Protein AF-A0A2V6NWC5-F1 (afdb_monomer_lite)

Secondary structure (DSSP, 8-state):
---TTSTTTTHHHHGGGS-BHHHHHHHHHHHHSSTT-TTS-HHHHHHHHHHIIIIIHHHHTTSBGGG--HHHHHHHHHHS-S-HHHHHHHHHHHHHHHHHHHTTSS---

Sequence (109 aa):
MVSARQMTAGLVQETGKFMTLAQLADHLHQRELGRSNARLSHSTKRAYQSYLGKWIVPRWGDYLLPNIKAVEVELWLKHLERAASTRCKIRNVMSVLFNRRCRNAEGHD

Radius of gyration: 15.45 Å; chains: 1; bounding box: 29×55×30 Å

Foldseek 3Di:
DDDPPPPPPVVVQPPLQFAFPLVLLVVCCCVCVPPPNPVDDPVRSVVLVCLCVPPPCVVGRPPRPVRDDPVVLVVVLVPPPDDPVSSVVSSVSVCVSNVVNVVVVPDDD

pLDDT: mean 71.95, std 17.77, range [32.69, 91.19]

Structure (mmCIF, N/CA/C/O backbone):
data_AF-A0A2V6NWC5-F1
#
_entry.id   AF-A0A2V6NWC5-F1
#
loop_
_atom_site.group_PDB
_atom_site.id
_atom_site.type_symbol
_atom_site.label_atom_id
_atom_site.label_alt_id
_atom_site.label_comp_id
_atom_site.label_asym_id
_atom_site.label_entity_id
_atom_site.label_seq_id
_atom_site.pdbx_PDB_ins_code
_atom_site.Cartn_x
_atom_site.Cartn_y
_atom_site.Cartn_z
_atom_site.occupancy
_atom_site.B_iso_or_equiv
_atom_site.auth_seq_id
_atom_site.auth_comp_id
_atom_site.auth_asym_id
_atom_site.auth_atom_id
_atom_site.pdbx_PDB_model_num
ATOM 1 N N . MET A 1 1 ? -0.534 39.093 -13.756 1.00 36.88 1 MET A N 1
ATOM 2 C CA . MET A 1 1 ? -0.602 37.719 -14.302 1.00 36.88 1 MET A CA 1
ATOM 3 C C . MET A 1 1 ? -0.356 36.747 -13.158 1.00 36.88 1 MET A C 1
ATOM 5 O O . MET A 1 1 ? 0.789 36.502 -12.804 1.00 36.88 1 MET A O 1
ATOM 9 N N . VAL A 1 2 ? -1.421 36.312 -12.481 1.00 32.69 2 VAL A N 1
ATOM 10 C CA . VAL A 1 2 ? -1.298 35.454 -11.295 1.00 32.69 2 VAL A CA 1
ATOM 11 C C . VAL A 1 2 ? -1.054 34.005 -11.711 1.00 32.69 2 VAL A C 1
ATOM 13 O O . VAL A 1 2 ? -1.699 33.463 -12.602 1.00 32.69 2 VAL A O 1
ATOM 16 N N . SER A 1 3 ? -0.034 33.436 -11.084 1.00 42.03 3 SER A N 1
ATOM 17 C CA . SER A 1 3 ? 0.597 32.157 -11.370 1.00 42.03 3 SER A CA 1
ATOM 18 C C . SER A 1 3 ? -0.394 30.987 -11.345 1.00 42.03 3 SER A C 1
ATOM 20 O O . SER A 1 3 ? -0.961 30.661 -10.303 1.00 42.03 3 SER A O 1
ATOM 22 N N . ALA A 1 4 ? -0.521 30.283 -12.473 1.00 42.19 4 ALA A N 1
ATOM 23 C CA . ALA A 1 4 ? -1.308 29.055 -12.645 1.00 42.19 4 ALA A CA 1
ATOM 24 C C . ALA A 1 4 ? -0.753 27.831 -11.870 1.00 42.19 4 ALA A C 1
ATOM 26 O O . ALA A 1 4 ? -1.011 26.684 -12.224 1.00 42.19 4 ALA A O 1
ATOM 27 N N . ARG A 1 5 ? 0.046 28.052 -10.818 1.00 41.91 5 ARG A N 1
ATOM 28 C CA . ARG A 1 5 ? 0.728 27.005 -10.040 1.00 41.91 5 ARG A CA 1
ATOM 29 C C . ARG A 1 5 ? 0.100 26.703 -8.678 1.00 41.91 5 ARG A C 1
ATOM 31 O O . ARG A 1 5 ? 0.568 25.782 -8.021 1.00 41.91 5 ARG A O 1
ATOM 38 N N . GLN A 1 6 ? -0.926 27.438 -8.240 1.00 35.12 6 GLN A N 1
ATOM 39 C CA . GLN A 1 6 ? -1.435 27.334 -6.859 1.00 35.12 6 GLN A CA 1
ATOM 40 C C . GLN A 1 6 ? -2.819 26.684 -6.700 1.00 35.12 6 GLN A C 1
ATOM 42 O O . GLN A 1 6 ? -3.230 26.417 -5.577 1.00 35.12 6 GLN A O 1
ATOM 47 N N . MET A 1 7 ? -3.515 26.327 -7.782 1.00 34.50 7 MET A N 1
ATOM 48 C CA . MET A 1 7 ? -4.900 25.831 -7.680 1.00 34.50 7 MET A CA 1
ATOM 49 C C . MET A 1 7 ? -5.029 24.318 -7.408 1.00 34.50 7 MET A C 1
ATOM 51 O O . MET A 1 7 ? -6.100 23.852 -7.039 1.00 34.50 7 MET A O 1
ATOM 55 N N . THR A 1 8 ? -3.957 23.527 -7.529 1.00 46.66 8 THR A N 1
ATOM 56 C CA . THR A 1 8 ? -4.018 22.057 -7.363 1.00 46.66 8 THR A CA 1
ATOM 57 C C . THR A 1 8 ? -3.714 21.561 -5.948 1.00 46.66 8 THR A C 1
ATOM 59 O O . THR A 1 8 ? -3.798 20.362 -5.693 1.00 46.66 8 THR A O 1
ATOM 62 N N . ALA A 1 9 ? -3.378 22.450 -5.009 1.00 44.38 9 ALA A N 1
ATOM 63 C CA . ALA A 1 9 ? -3.114 22.067 -3.620 1.00 44.38 9 ALA A CA 1
ATOM 64 C C . ALA A 1 9 ? -4.396 21.976 -2.767 1.00 44.38 9 ALA A C 1
ATOM 66 O O . ALA A 1 9 ? -4.455 21.142 -1.865 1.00 44.38 9 ALA A O 1
ATOM 67 N N . GLY A 1 10 ? -5.427 22.775 -3.079 1.00 37.28 10 GLY A N 1
ATOM 68 C CA . GLY A 1 10 ? -6.676 22.842 -2.303 1.00 37.28 10 GLY A CA 1
ATOM 69 C C . GLY A 1 10 ? -7.610 21.639 -2.489 1.00 37.28 10 GLY A C 1
ATOM 70 O O . GLY A 1 10 ? -8.206 21.169 -1.530 1.00 37.28 10 GLY A O 1
ATOM 71 N N . LEU A 1 11 ? -7.662 21.050 -3.690 1.00 47.84 11 LEU A N 1
ATOM 72 C CA . LEU A 1 11 ? -8.497 19.868 -3.987 1.00 47.84 11 LEU A CA 1
ATOM 73 C C . LEU A 1 11 ? -7.927 18.539 -3.444 1.00 47.84 11 LEU A C 1
ATOM 75 O O . LEU A 1 11 ? -8.612 17.515 -3.423 1.00 47.84 11 LEU A O 1
ATOM 79 N N . VAL A 1 12 ? -6.672 18.539 -2.984 1.00 51.38 12 VAL A N 1
ATOM 80 C CA . VAL A 1 12 ? -5.980 17.349 -2.447 1.00 51.38 12 VAL A CA 1
ATOM 81 C C . VAL A 1 12 ? -6.332 17.085 -0.973 1.00 51.38 12 VAL A C 1
ATOM 83 O O . VAL A 1 12 ? -6.034 16.009 -0.453 1.00 51.38 12 VAL A O 1
ATOM 86 N N . GLN A 1 13 ? -6.965 18.039 -0.283 1.00 47.34 13 GLN A N 1
ATOM 87 C CA . GLN A 1 13 ? -7.167 17.967 1.169 1.00 47.34 13 GLN A CA 1
ATOM 88 C C . GLN A 1 13 ? -8.489 17.288 1.570 1.00 47.34 13 GLN A C 1
ATOM 90 O O . GLN A 1 13 ? -8.492 16.478 2.502 1.00 47.34 13 GLN A O 1
ATOM 95 N N . GLU A 1 14 ? -9.577 17.507 0.823 1.00 46.34 14 GLU A N 1
ATOM 96 C CA . GLU A 1 14 ? -10.894 16.908 1.115 1.00 46.34 14 GLU A CA 1
ATOM 97 C C . GLU A 1 14 ? -11.086 15.498 0.534 1.00 46.34 14 GLU A C 1
ATOM 99 O O . GLU A 1 14 ? -11.853 14.691 1.059 1.00 46.34 14 GLU A O 1
ATOM 104 N N . THR A 1 15 ? -10.341 15.143 -0.512 1.00 52.62 15 THR A N 1
ATOM 105 C CA . THR A 1 15 ? -10.532 13.877 -1.238 1.00 52.62 15 THR A CA 1
ATOM 106 C C . THR A 1 15 ? -10.064 12.653 -0.464 1.00 52.62 15 THR A C 1
ATOM 108 O O . THR A 1 15 ? -10.677 11.595 -0.554 1.00 52.62 15 THR A O 1
ATOM 111 N N . GLY A 1 16 ? -9.026 12.755 0.366 1.00 53.41 16 GLY A N 1
ATOM 112 C CA . GLY A 1 16 ? -8.446 11.558 0.974 1.00 53.41 16 GLY A CA 1
ATOM 113 C C . GLY A 1 16 ? -9.318 10.873 2.045 1.00 53.41 16 GLY A C 1
ATOM 114 O O . GLY A 1 16 ? -8.865 9.902 2.651 1.00 53.41 16 GLY A O 1
ATOM 115 N N . LYS A 1 17 ? -10.498 11.412 2.392 1.00 56.59 17 LYS A N 1
ATOM 116 C CA . LYS A 1 17 ? -11.417 10.801 3.374 1.00 56.59 17 LYS A CA 1
ATOM 117 C C . LYS A 1 17 ? -12.345 9.772 2.709 1.00 56.59 17 LYS A C 1
ATOM 119 O O . LYS A 1 17 ? -12.760 8.831 3.373 1.00 56.59 17 LYS A O 1
ATOM 124 N N . PHE A 1 18 ? -12.564 9.900 1.396 1.00 63.72 18 PHE A N 1
ATOM 125 C CA . PHE A 1 18 ? -13.445 9.043 0.587 1.00 63.72 18 PHE A CA 1
ATOM 126 C C . PHE A 1 18 ? -12.756 8.502 -0.672 1.00 63.72 18 PHE A C 1
ATOM 128 O O . PHE A 1 18 ? -13.400 8.208 -1.672 1.00 63.72 18 PHE A O 1
ATOM 135 N N . MET A 1 19 ? -11.432 8.393 -0.638 1.00 77.31 19 MET A N 1
ATOM 136 C CA . MET A 1 19 ? -10.646 7.928 -1.772 1.00 77.31 19 MET A CA 1
ATOM 137 C C . MET A 1 19 ? -10.304 6.453 -1.608 1.00 77.31 19 MET A C 1
ATOM 139 O O . MET A 1 19 ? -9.915 6.009 -0.519 1.00 77.31 19 MET A O 1
ATOM 143 N N . THR A 1 20 ? -10.434 5.695 -2.693 1.00 86.19 20 THR A N 1
ATOM 144 C CA . THR A 1 20 ? -9.988 4.306 -2.705 1.00 86.19 20 THR A CA 1
ATOM 145 C C . THR A 1 20 ? -8.471 4.232 -2.801 1.00 86.19 20 THR A C 1
ATOM 147 O O . THR A 1 20 ? -7.791 5.170 -3.241 1.00 86.19 20 THR A O 1
ATOM 150 N N . LEU A 1 21 ? -7.906 3.100 -2.395 1.00 84.81 21 LEU A N 1
ATOM 151 C CA . LEU A 1 21 ? -6.465 2.917 -2.466 1.00 84.81 21 LEU A CA 1
ATOM 152 C C . LEU A 1 21 ? -5.951 2.926 -3.915 1.00 84.81 21 LEU A C 1
ATOM 154 O O . LEU A 1 21 ? -4.842 3.406 -4.148 1.00 84.81 21 LEU A O 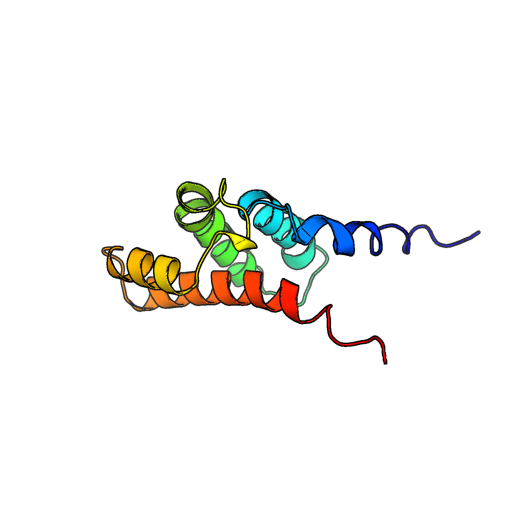1
ATOM 158 N N . ALA A 1 22 ? -6.743 2.463 -4.890 1.00 84.00 22 ALA A N 1
ATOM 159 C CA . ALA A 1 22 ? -6.383 2.548 -6.307 1.00 84.00 22 ALA A CA 1
ATOM 160 C C . ALA A 1 22 ? -6.237 4.000 -6.765 1.00 84.00 22 ALA A C 1
ATOM 162 O O . ALA A 1 22 ? -5.232 4.358 -7.379 1.00 84.00 22 ALA A O 1
ATOM 163 N N . GLN A 1 23 ? -7.199 4.852 -6.407 1.00 82.94 23 GLN A N 1
ATOM 164 C CA . GLN A 1 23 ? -7.121 6.266 -6.743 1.00 82.94 23 GLN A CA 1
ATOM 165 C C . GLN A 1 23 ? -5.904 6.908 -6.041 1.00 82.94 23 GLN A C 1
ATOM 167 O O . GLN A 1 23 ? -5.187 7.704 -6.646 1.00 82.94 23 GLN A O 1
ATOM 172 N N . LEU A 1 24 ? -5.640 6.583 -4.764 1.00 79.88 24 LEU A N 1
ATOM 173 C CA . LEU A 1 24 ? -4.490 7.148 -4.044 1.00 79.88 24 LEU A CA 1
ATOM 174 C C . LEU A 1 24 ? -3.166 6.708 -4.676 1.00 79.88 24 LEU A C 1
ATOM 176 O O . LEU A 1 24 ? -2.233 7.506 -4.784 1.00 79.88 24 LEU A O 1
ATOM 180 N N . ALA A 1 25 ? -3.083 5.444 -5.090 1.00 79.88 25 ALA A N 1
ATOM 181 C CA . ALA A 1 25 ? -1.934 4.910 -5.799 1.00 79.88 25 ALA A CA 1
ATOM 182 C C . ALA A 1 25 ? -1.705 5.655 -7.119 1.00 79.88 25 ALA A C 1
ATOM 184 O O . ALA A 1 25 ? -0.561 6.003 -7.405 1.00 79.88 25 ALA A O 1
ATOM 185 N N . ASP A 1 26 ? -2.766 5.958 -7.873 1.00 80.44 26 ASP A N 1
ATOM 186 C CA . ASP A 1 26 ? -2.690 6.763 -9.095 1.00 80.44 26 ASP A CA 1
ATOM 187 C C . ASP A 1 26 ? -2.195 8.189 -8.809 1.00 80.44 26 ASP A C 1
ATOM 189 O O . ASP A 1 26 ? -1.228 8.652 -9.413 1.00 80.44 26 ASP A O 1
ATOM 193 N N . HIS A 1 27 ? -2.741 8.853 -7.789 1.00 77.38 27 HIS A N 1
ATOM 194 C CA . HIS A 1 27 ? -2.285 10.188 -7.392 1.00 77.38 27 HIS A CA 1
ATOM 195 C C . HIS A 1 27 ? -0.815 10.193 -6.948 1.00 77.38 27 HIS A C 1
ATOM 197 O O . HIS A 1 27 ? -0.053 11.092 -7.314 1.00 77.38 27 HIS A O 1
ATOM 203 N N . LEU A 1 28 ? -0.375 9.183 -6.187 1.00 70.81 28 LEU A N 1
ATOM 204 C CA . LEU A 1 28 ? 1.036 9.018 -5.833 1.00 70.81 28 LEU A CA 1
ATOM 205 C C . LEU A 1 28 ? 1.882 8.798 -7.092 1.00 70.81 28 LEU A C 1
ATOM 207 O O . LEU A 1 28 ? 2.989 9.321 -7.194 1.00 70.81 28 LEU A O 1
ATOM 211 N N . HIS A 1 29 ? 1.359 8.060 -8.066 1.00 72.25 29 HIS A N 1
ATOM 212 C CA . HIS A 1 29 ? 2.014 7.837 -9.343 1.00 72.25 29 HIS A CA 1
ATOM 213 C C . HIS A 1 29 ? 2.237 9.150 -10.090 1.00 72.25 29 HIS A C 1
ATOM 215 O O . HIS A 1 29 ? 3.366 9.469 -10.460 1.00 72.25 29 HIS A O 1
ATOM 221 N N . GLN A 1 30 ? 1.196 9.961 -10.235 1.00 68.50 30 GLN A N 1
ATOM 222 C CA . GLN A 1 30 ? 1.293 11.245 -10.919 1.00 68.50 30 GLN A CA 1
ATOM 223 C C . GLN A 1 30 ? 2.238 12.216 -10.189 1.00 68.50 30 GLN A C 1
ATOM 225 O O . GLN A 1 30 ? 3.008 12.937 -10.828 1.00 68.50 30 GLN A O 1
ATOM 230 N N . ARG A 1 31 ? 2.249 12.195 -8.849 1.00 66.31 31 ARG A N 1
ATOM 231 C CA . ARG A 1 31 ? 2.992 13.159 -8.017 1.00 66.31 31 ARG A CA 1
ATOM 232 C C . ARG A 1 31 ? 4.451 12.761 -7.732 1.00 66.31 31 ARG A C 1
ATOM 234 O O . ARG A 1 31 ? 5.345 13.607 -7.755 1.00 66.31 31 ARG A O 1
ATOM 241 N N . GLU A 1 32 ? 4.721 11.482 -7.480 1.00 62.97 32 GLU A N 1
ATOM 242 C CA . GLU A 1 32 ? 6.050 10.957 -7.109 1.00 62.97 32 GLU A CA 1
ATOM 243 C C . GLU A 1 32 ? 6.778 10.282 -8.272 1.00 62.97 32 GLU A C 1
ATOM 245 O O . GLU A 1 32 ? 8.009 10.320 -8.352 1.00 62.97 32 GLU A O 1
ATOM 250 N N . LEU A 1 33 ? 6.030 9.669 -9.190 1.00 61.41 33 LEU A N 1
ATOM 251 C CA . LEU A 1 33 ? 6.588 8.972 -10.349 1.00 61.41 33 LEU A CA 1
ATOM 252 C C . LEU A 1 33 ? 6.596 9.851 -11.607 1.00 61.41 33 LEU A C 1
ATOM 254 O O . LEU A 1 33 ? 7.191 9.459 -12.611 1.00 61.41 33 LEU A O 1
ATOM 258 N N . GLY A 1 34 ? 6.043 11.067 -11.530 1.00 59.19 34 GLY A N 1
ATOM 259 C CA . GLY A 1 34 ? 6.179 12.092 -12.559 1.00 59.19 34 GLY A CA 1
ATOM 260 C C . GLY A 1 34 ? 7.644 12.311 -12.961 1.00 59.19 34 GLY A C 1
ATOM 261 O O . GLY A 1 34 ? 8.562 12.248 -12.129 1.00 59.19 34 GLY A O 1
ATOM 262 N N . ARG A 1 35 ? 7.878 12.554 -14.259 1.00 52.56 35 ARG A N 1
ATOM 263 C CA . ARG A 1 35 ? 9.231 12.714 -14.833 1.00 52.56 35 ARG A CA 1
ATOM 264 C C . ARG A 1 35 ? 10.053 13.802 -14.131 1.00 52.56 35 ARG A C 1
ATOM 266 O O . ARG A 1 35 ? 11.269 13.689 -14.078 1.00 52.56 35 ARG A O 1
ATOM 273 N N . SER A 1 36 ? 9.395 14.798 -13.543 1.00 54.03 36 SER A N 1
ATOM 274 C CA . SER A 1 36 ? 10.023 15.948 -12.883 1.00 54.03 36 SER A CA 1
ATOM 275 C C . SER A 1 36 ? 10.482 15.696 -11.441 1.00 54.03 36 SER A C 1
ATOM 277 O O . SER A 1 36 ? 11.171 16.538 -10.872 1.00 54.03 36 SER A O 1
ATOM 279 N N . ASN A 1 37 ? 10.110 14.572 -10.815 1.00 60.12 37 ASN A N 1
ATOM 280 C CA . ASN A 1 37 ? 10.455 14.313 -9.416 1.00 60.12 37 ASN A CA 1
ATOM 281 C C . ASN A 1 37 ? 11.791 13.552 -9.319 1.00 60.12 37 ASN A C 1
ATOM 283 O O . ASN A 1 37 ? 11.825 12.323 -9.418 1.00 60.12 37 ASN A O 1
ATOM 287 N N . ALA A 1 38 ? 12.900 14.282 -9.164 1.00 62.59 38 ALA A N 1
ATOM 288 C CA . ALA A 1 38 ? 14.257 13.723 -9.087 1.00 62.59 38 ALA A CA 1
ATOM 289 C C . ALA A 1 38 ? 14.567 13.019 -7.749 1.00 62.59 38 ALA A C 1
ATOM 291 O O . ALA A 1 38 ? 15.612 12.391 -7.607 1.00 62.59 38 ALA A O 1
ATOM 292 N N . ARG A 1 39 ? 13.657 13.092 -6.765 1.00 63.88 39 ARG A N 1
ATOM 293 C CA . ARG A 1 39 ? 13.859 12.532 -5.415 1.00 63.88 39 ARG A CA 1
ATOM 294 C C . ARG A 1 39 ? 13.876 11.002 -5.380 1.00 63.88 39 ARG A C 1
ATOM 296 O O . ARG A 1 39 ? 14.348 10.427 -4.406 1.00 63.88 39 ARG A O 1
ATOM 303 N N . LEU A 1 40 ? 13.351 10.342 -6.413 1.00 68.12 40 LEU A N 1
ATOM 304 C CA . LEU A 1 40 ? 13.328 8.886 -6.527 1.00 68.12 40 LEU A CA 1
ATOM 305 C C . LEU A 1 40 ? 14.075 8.446 -7.784 1.00 68.12 40 LEU A C 1
ATOM 307 O O . LEU A 1 40 ? 13.767 8.894 -8.889 1.00 68.12 40 LEU A O 1
ATOM 311 N N . SER A 1 41 ? 15.004 7.504 -7.619 1.00 77.00 41 SER A N 1
ATOM 312 C CA . SER A 1 41 ? 15.655 6.838 -8.748 1.00 77.00 41 SER A CA 1
ATOM 313 C C . SER A 1 41 ? 14.629 6.097 -9.611 1.00 77.00 41 SER A C 1
ATOM 315 O O . SER A 1 41 ? 13.645 5.549 -9.102 1.00 77.00 41 SER A O 1
ATOM 317 N N . HIS A 1 42 ? 14.872 6.039 -10.922 1.00 75.00 42 HIS A N 1
ATOM 318 C CA . HIS A 1 42 ? 14.003 5.369 -11.895 1.00 75.00 42 HIS A CA 1
ATOM 319 C C . HIS A 1 42 ? 13.727 3.900 -11.512 1.00 75.00 42 HIS A C 1
ATOM 321 O O . HIS A 1 42 ? 12.600 3.421 -11.646 1.00 75.00 42 HIS A O 1
ATOM 327 N N . SER A 1 43 ? 14.714 3.206 -10.941 1.00 77.94 43 SER A N 1
ATOM 328 C CA . SER A 1 43 ? 14.565 1.826 -10.464 1.00 77.94 43 SER A CA 1
ATOM 329 C C . SER A 1 43 ? 13.562 1.721 -9.310 1.00 77.94 43 SER A C 1
ATOM 331 O O . SER A 1 43 ? 12.698 0.845 -9.311 1.00 77.94 43 SER A O 1
ATOM 333 N N . THR A 1 44 ? 13.617 2.657 -8.357 1.00 78.56 44 THR A N 1
ATOM 334 C CA . THR A 1 44 ? 12.671 2.737 -7.232 1.00 78.56 44 THR A CA 1
ATOM 335 C C . THR A 1 44 ? 11.268 3.059 -7.728 1.00 78.56 44 THR A C 1
ATOM 337 O O . THR A 1 44 ? 10.306 2.428 -7.294 1.00 78.56 44 THR A O 1
ATOM 340 N N . LYS A 1 45 ? 11.157 3.972 -8.703 1.00 78.25 45 LYS A N 1
ATOM 341 C CA . LYS A 1 45 ? 9.887 4.311 -9.350 1.00 78.25 45 LYS A CA 1
ATOM 342 C C . LYS A 1 45 ? 9.226 3.072 -9.955 1.00 78.25 45 LYS A C 1
ATOM 344 O O . LYS A 1 45 ? 8.102 2.736 -9.594 1.00 78.25 45 LYS A O 1
ATOM 349 N N . ARG A 1 46 ? 9.951 2.329 -10.798 1.00 81.69 46 ARG A N 1
ATOM 350 C CA . ARG A 1 46 ? 9.444 1.093 -11.421 1.00 81.69 46 ARG A CA 1
ATOM 351 C C . ARG A 1 46 ? 9.117 0.000 -10.409 1.00 81.69 46 ARG A C 1
ATOM 353 O O . ARG A 1 46 ? 8.115 -0.694 -10.570 1.00 81.69 46 ARG A O 1
ATOM 360 N N . ALA A 1 47 ? 9.923 -0.147 -9.359 1.00 82.69 47 ALA A N 1
ATOM 361 C CA . ALA A 1 47 ? 9.645 -1.109 -8.300 1.00 82.69 47 ALA A CA 1
ATOM 362 C C . ALA A 1 47 ? 8.311 -0.797 -7.603 1.00 82.69 47 ALA A C 1
ATOM 364 O O . ALA A 1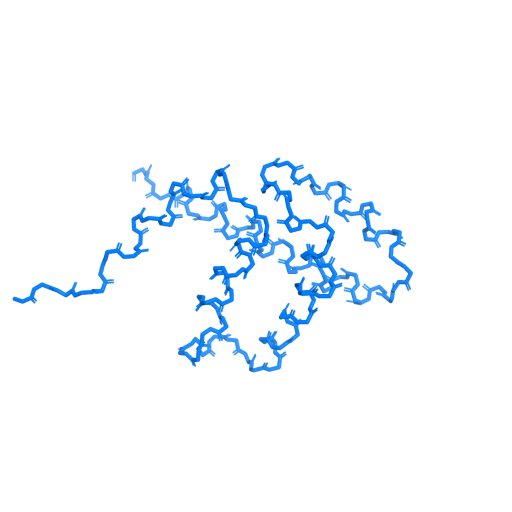 47 ? 7.479 -1.689 -7.456 1.00 82.69 47 ALA A O 1
ATOM 365 N N . TYR A 1 48 ? 8.072 0.469 -7.252 1.00 82.44 48 TYR A N 1
ATOM 366 C CA . TYR A 1 48 ? 6.828 0.904 -6.613 1.00 82.44 48 TYR A CA 1
ATOM 367 C C . TYR A 1 48 ? 5.617 0.653 -7.514 1.00 82.44 48 TYR A C 1
ATOM 369 O O . TYR A 1 48 ? 4.641 0.067 -7.054 1.00 82.44 48 TYR A O 1
ATOM 377 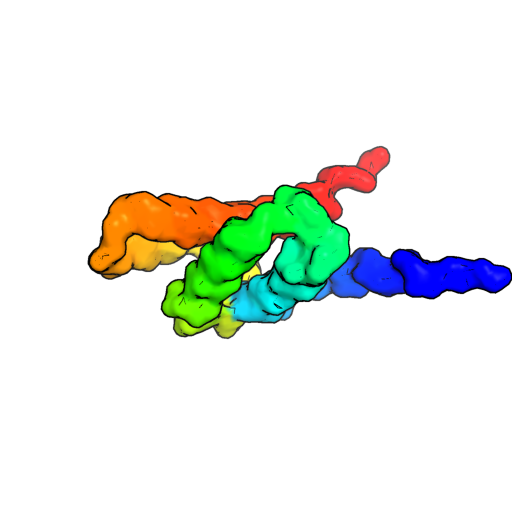N N . GLN A 1 49 ? 5.704 0.998 -8.803 1.00 82.44 49 GLN A N 1
ATOM 378 C CA . GLN A 1 49 ? 4.648 0.705 -9.783 1.00 82.44 49 GLN A CA 1
ATOM 379 C C . GLN A 1 49 ? 4.329 -0.789 -9.855 1.00 82.44 49 GLN A C 1
ATOM 381 O O . GLN A 1 49 ? 3.168 -1.186 -9.823 1.00 82.44 49 GLN A O 1
ATOM 386 N N . SER A 1 50 ? 5.373 -1.617 -9.920 1.00 86.50 50 SER A N 1
ATOM 387 C CA . SER A 1 50 ? 5.243 -3.070 -10.002 1.00 86.50 50 SER A CA 1
ATOM 388 C C . SER A 1 50 ? 4.571 -3.637 -8.750 1.00 86.50 50 SER A C 1
ATOM 390 O O . SER A 1 50 ? 3.672 -4.461 -8.868 1.00 86.50 50 SER A O 1
ATOM 392 N N . TYR A 1 51 ? 4.940 -3.176 -7.549 1.00 86.19 51 TYR A N 1
ATOM 393 C CA . TYR A 1 51 ? 4.300 -3.640 -6.315 1.00 86.19 51 TYR A CA 1
ATOM 394 C C . TYR A 1 51 ? 2.852 -3.162 -6.184 1.00 86.19 51 TYR A C 1
ATOM 396 O O . TYR A 1 51 ? 1.987 -3.952 -5.799 1.00 86.19 51 TYR A O 1
ATOM 404 N N . LEU A 1 52 ? 2.585 -1.905 -6.548 1.00 84.69 52 LEU A N 1
ATOM 405 C CA . LEU A 1 52 ? 1.242 -1.335 -6.526 1.00 84.69 52 LEU A CA 1
ATOM 406 C C . LEU A 1 52 ? 0.309 -2.094 -7.469 1.00 84.69 52 LEU A C 1
ATOM 408 O O . LEU A 1 52 ? -0.696 -2.630 -7.016 1.00 84.69 52 LEU A O 1
ATOM 412 N N . GLY A 1 53 ? 0.672 -2.206 -8.747 1.00 86.00 53 GLY A N 1
ATOM 413 C CA . GLY A 1 53 ? -0.180 -2.830 -9.758 1.00 86.00 53 GLY A CA 1
ATOM 414 C C . GLY A 1 53 ? -0.315 -4.347 -9.619 1.00 86.00 53 GLY A C 1
ATOM 415 O O . GLY A 1 53 ? -1.373 -4.884 -9.917 1.00 86.00 53 GLY A O 1
ATOM 416 N N . LYS A 1 54 ? 0.726 -5.055 -9.153 1.00 88.12 54 LYS A N 1
ATOM 417 C CA . LYS A 1 54 ?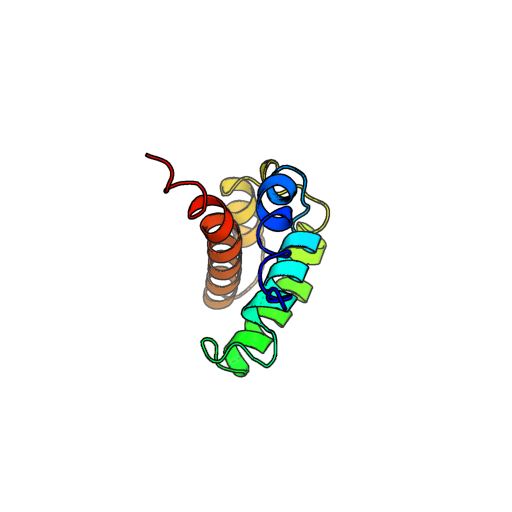 0.691 -6.529 -9.078 1.00 88.12 54 LYS A CA 1
ATOM 418 C C . LYS A 1 54 ? 0.062 -7.077 -7.805 1.00 88.12 54 LYS A C 1
ATOM 420 O O . LYS A 1 54 ? -0.486 -8.170 -7.846 1.00 88.12 54 LYS A O 1
ATOM 425 N N . TRP A 1 55 ? 0.196 -6.377 -6.679 1.00 87.88 55 TRP A N 1
ATOM 426 C CA . TRP A 1 55 ? -0.165 -6.938 -5.371 1.00 87.88 55 TRP A CA 1
ATOM 427 C C . TRP A 1 55 ? -1.180 -6.088 -4.627 1.00 87.88 55 TRP A C 1
ATOM 429 O O . TRP A 1 55 ? -2.129 -6.619 -4.061 1.00 87.88 55 TRP A O 1
ATOM 439 N N . ILE A 1 56 ? -0.975 -4.773 -4.606 1.00 86.12 56 ILE A N 1
ATOM 440 C CA . ILE A 1 56 ? -1.741 -3.891 -3.731 1.00 86.12 56 ILE A CA 1
ATOM 441 C C . ILE A 1 56 ? -3.099 -3.541 -4.360 1.00 86.12 56 ILE A C 1
ATOM 443 O O . ILE A 1 56 ? -4.129 -3.818 -3.758 1.00 86.12 56 ILE A O 1
ATOM 447 N N . VAL A 1 57 ? -3.115 -2.985 -5.573 1.00 87.06 57 VAL A N 1
ATOM 448 C CA . VAL A 1 57 ? -4.337 -2.593 -6.296 1.00 87.06 57 VAL A CA 1
ATOM 449 C C . VAL A 1 57 ? -5.312 -3.759 -6.515 1.00 87.06 57 VAL A C 1
ATOM 451 O O . VAL A 1 57 ? -6.480 -3.579 -6.193 1.00 87.06 57 VAL A O 1
ATOM 454 N N . PRO A 1 58 ? -4.906 -4.964 -6.963 1.00 88.25 58 PRO A N 1
ATOM 455 C CA . PRO A 1 58 ? -5.869 -6.050 -7.177 1.00 88.25 58 PRO A CA 1
ATOM 456 C C . PRO A 1 58 ? -6.541 -6.546 -5.889 1.00 88.25 58 PRO A C 1
ATOM 458 O O . PRO A 1 58 ? -7.608 -7.147 -5.953 1.00 88.25 58 PRO A O 1
ATOM 461 N N . ARG A 1 59 ? -5.933 -6.320 -4.715 1.00 88.12 59 ARG A N 1
ATOM 462 C CA . ARG A 1 59 ? -6.495 -6.747 -3.424 1.00 88.12 59 ARG A CA 1
ATOM 463 C C . ARG A 1 59 ? -7.236 -5.633 -2.692 1.00 88.12 59 ARG A C 1
ATOM 465 O O . ARG A 1 59 ? -8.256 -5.909 -2.070 1.00 88.12 59 ARG A O 1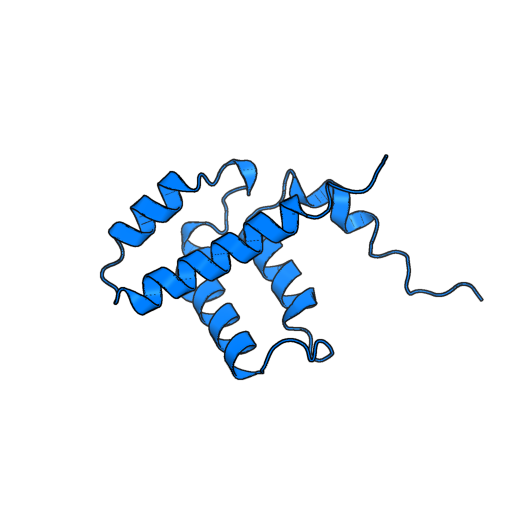
ATOM 472 N N . TRP A 1 60 ? -6.693 -4.419 -2.727 1.00 89.06 60 TRP A N 1
ATOM 473 C CA . TRP A 1 60 ? -7.101 -3.285 -1.894 1.00 89.06 60 TRP A CA 1
ATOM 474 C C . TRP A 1 60 ? -7.613 -2.094 -2.705 1.00 89.06 60 TRP A C 1
ATOM 476 O O . TRP A 1 60 ? -8.044 -1.109 -2.120 1.00 89.06 60 TRP A O 1
ATOM 486 N N . GLY A 1 61 ? -7.557 -2.157 -4.036 1.00 85.81 61 GLY A N 1
ATOM 487 C CA . GLY A 1 61 ? -7.844 -1.036 -4.928 1.00 85.81 61 GLY A CA 1
ATOM 488 C C . GLY A 1 61 ? -9.242 -0.450 -4.765 1.00 85.81 61 GLY A C 1
ATOM 489 O O . GLY A 1 61 ? -9.367 0.770 -4.775 1.00 85.81 61 GLY A O 1
ATOM 490 N N . ASP A 1 62 ? -10.246 -1.299 -4.543 1.00 87.50 62 ASP A N 1
ATOM 491 C CA . ASP A 1 62 ? -11.643 -0.913 -4.290 1.00 87.50 62 ASP A CA 1
ATOM 492 C C . ASP A 1 62 ? -11.919 -0.488 -2.842 1.00 87.50 62 ASP A C 1
ATOM 494 O O . ASP A 1 62 ? -12.963 0.087 -2.540 1.00 87.50 62 ASP A O 1
ATOM 498 N N . TYR A 1 63 ? -10.989 -0.743 -1.922 1.00 88.06 63 TYR A N 1
ATOM 499 C CA . TYR A 1 63 ? -11.187 -0.409 -0.520 1.00 88.06 63 TYR A CA 1
ATOM 500 C C . TYR A 1 63 ? -10.871 1.065 -0.283 1.00 88.06 63 TYR A C 1
ATOM 502 O O . TYR A 1 63 ? -9.840 1.596 -0.712 1.00 88.06 63 TYR A O 1
ATOM 510 N N . LEU A 1 64 ? -11.759 1.724 0.457 1.00 84.50 64 LEU A N 1
ATOM 511 C CA . LEU A 1 64 ? -11.505 3.051 0.998 1.00 84.50 64 LEU A CA 1
ATOM 512 C C . LEU A 1 64 ? -10.358 2.985 2.006 1.00 84.50 64 LEU A C 1
ATOM 514 O O . LEU A 1 64 ? -10.314 2.090 2.845 1.00 84.50 64 LEU A O 1
ATOM 518 N N . LEU A 1 65 ? -9.469 3.975 1.971 1.00 80.00 65 LEU A N 1
ATOM 519 C CA . LEU A 1 65 ? -8.360 4.117 2.922 1.00 80.00 65 LEU A CA 1
ATOM 520 C C . LEU A 1 65 ? -8.747 3.916 4.402 1.00 80.00 65 LEU A C 1
ATOM 522 O O . LEU A 1 65 ? -8.055 3.146 5.065 1.00 80.00 65 LEU A O 1
ATOM 526 N N . PRO A 1 66 ? -9.822 4.537 4.937 1.00 81.06 66 PRO A N 1
ATOM 527 C CA . PRO A 1 66 ? -10.235 4.318 6.329 1.00 81.06 66 PRO A CA 1
ATOM 528 C C . PRO A 1 66 ? -10.711 2.889 6.624 1.00 81.06 66 PRO A C 1
ATOM 530 O O . PRO A 1 66 ? -10.689 2.472 7.780 1.00 81.06 66 PRO A O 1
ATOM 533 N N . ASN A 1 67 ? -11.117 2.131 5.604 1.00 84.81 67 ASN A N 1
ATOM 534 C CA . ASN A 1 67 ? -11.577 0.754 5.769 1.00 84.81 67 ASN A CA 1
ATOM 535 C C . ASN A 1 67 ? -10.420 -0.251 5.782 1.00 84.81 67 ASN A C 1
ATOM 537 O O . ASN A 1 67 ? -10.626 -1.400 6.154 1.00 84.81 67 ASN A O 1
ATOM 541 N N . ILE A 1 68 ? -9.210 0.157 5.388 1.00 85.81 68 ILE A N 1
ATOM 542 C CA . ILE A 1 68 ? -8.046 -0.727 5.365 1.00 85.81 68 ILE A CA 1
ATOM 543 C C . ILE A 1 68 ? -7.340 -0.647 6.714 1.00 85.81 68 ILE A C 1
ATOM 545 O O . ILE A 1 68 ? -6.652 0.329 7.021 1.00 85.81 68 ILE A O 1
ATOM 549 N N . LYS A 1 69 ? -7.465 -1.701 7.520 1.00 85.69 69 LYS A N 1
ATOM 550 C CA . LYS A 1 69 ? -6.759 -1.790 8.800 1.00 85.69 69 LYS A CA 1
ATOM 551 C C . LYS A 1 69 ? -5.354 -2.349 8.602 1.00 85.69 69 LYS A C 1
ATOM 553 O O . LYS A 1 69 ? -5.158 -3.338 7.897 1.00 85.69 69 LYS A O 1
ATOM 558 N N . ALA A 1 70 ? -4.377 -1.783 9.311 1.00 84.19 70 ALA A N 1
ATOM 559 C CA . ALA A 1 70 ? -2.994 -2.267 9.281 1.00 84.19 70 ALA A CA 1
ATOM 560 C C . ALA A 1 70 ? -2.889 -3.763 9.637 1.00 84.19 70 ALA A C 1
ATOM 562 O O . ALA A 1 70 ? -2.137 -4.493 8.999 1.00 84.19 70 ALA A O 1
ATOM 563 N N . VAL A 1 71 ? -3.698 -4.240 10.592 1.00 86.81 71 VAL A N 1
ATOM 564 C CA . VAL A 1 71 ? -3.745 -5.663 10.970 1.00 86.81 71 VAL A CA 1
ATOM 565 C C . VAL A 1 71 ? -4.176 -6.570 9.814 1.00 86.81 71 VAL A C 1
ATOM 567 O O . VAL A 1 71 ? -3.605 -7.643 9.639 1.00 86.81 71 VAL A O 1
ATOM 570 N N . GLU A 1 72 ? -5.130 -6.141 8.985 1.00 88.94 72 GLU A N 1
ATOM 571 C CA . GLU A 1 72 ? -5.589 -6.935 7.842 1.00 88.94 72 GLU A CA 1
ATOM 572 C C . GLU A 1 72 ? -4.531 -6.985 6.738 1.00 88.94 72 GLU A C 1
ATOM 574 O O . GLU A 1 72 ? -4.344 -8.023 6.104 1.00 88.94 72 GLU A O 1
ATOM 579 N N . VAL A 1 73 ? -3.778 -5.896 6.556 1.00 88.31 73 VAL A N 1
ATOM 580 C CA . VAL A 1 73 ? -2.625 -5.863 5.647 1.00 88.31 73 VAL A CA 1
ATOM 581 C C . VAL A 1 73 ? -1.528 -6.816 6.126 1.00 88.31 73 VAL A C 1
ATOM 583 O O . VAL A 1 73 ? -1.019 -7.595 5.322 1.00 88.31 73 VAL A O 1
ATOM 586 N N . GLU A 1 74 ? -1.190 -6.814 7.419 1.00 87.75 74 GLU A N 1
ATOM 587 C CA . GLU A 1 74 ? -0.187 -7.727 7.987 1.00 87.75 74 GLU A CA 1
ATOM 588 C C . GLU A 1 74 ? -0.614 -9.196 7.863 1.00 87.75 74 GLU A C 1
ATOM 590 O O . GLU A 1 74 ? 0.187 -10.050 7.472 1.00 87.75 74 GLU A O 1
ATOM 595 N N . LEU A 1 75 ? -1.889 -9.495 8.133 1.00 90.62 75 LEU A N 1
ATOM 596 C CA . LEU A 1 75 ? -2.444 -10.832 7.940 1.00 90.62 75 LEU A CA 1
ATOM 597 C C . LEU A 1 75 ? -2.373 -11.243 6.470 1.00 90.62 75 LEU A C 1
ATOM 599 O O . LEU A 1 75 ? -1.847 -12.310 6.168 1.00 90.62 75 LEU A O 1
ATOM 603 N N . TRP A 1 76 ? -2.826 -10.405 5.539 1.00 91.19 76 TRP A N 1
ATOM 604 C CA . TRP A 1 76 ? -2.727 -10.683 4.105 1.00 91.19 76 TRP A CA 1
ATOM 605 C C . TRP A 1 76 ? -1.277 -10.936 3.661 1.00 91.19 76 TRP A C 1
ATOM 607 O O . TRP A 1 76 ? -1.006 -11.909 2.956 1.00 91.19 76 TRP A O 1
ATOM 617 N N . LEU A 1 77 ? -0.324 -10.128 4.134 1.00 88.62 77 LEU A N 1
ATOM 618 C CA . LEU A 1 77 ? 1.100 -10.323 3.857 1.00 88.62 77 LEU A CA 1
ATOM 619 C C . LEU A 1 77 ? 1.637 -11.640 4.425 1.00 88.62 77 LEU A C 1
ATOM 621 O O . LEU A 1 77 ? 2.512 -12.244 3.807 1.00 88.62 77 LEU A O 1
ATOM 625 N N . LYS A 1 78 ? 1.138 -12.104 5.576 1.00 87.12 78 LYS A N 1
ATOM 626 C CA . LYS A 1 78 ? 1.507 -13.408 6.147 1.00 87.12 78 LYS A CA 1
ATOM 627 C C . LYS A 1 78 ? 1.039 -14.575 5.271 1.00 87.12 78 LYS A C 1
ATOM 629 O O . LYS A 1 78 ? 1.749 -15.572 5.198 1.00 87.12 78 LYS A O 1
ATOM 634 N N . HIS A 1 79 ? -0.096 -14.427 4.587 1.00 88.38 79 HIS A N 1
ATOM 635 C CA . HIS A 1 79 ? -0.643 -15.436 3.672 1.00 88.38 79 HIS A CA 1
ATOM 636 C C . HIS A 1 79 ? -0.020 -15.397 2.267 1.00 88.38 79 HIS A C 1
ATOM 638 O O . HIS A 1 79 ? -0.194 -16.333 1.493 1.00 88.38 79 HIS A O 1
ATOM 644 N N . LEU A 1 80 ? 0.729 -14.346 1.914 1.00 86.88 80 LEU A N 1
ATOM 645 C CA . LEU A 1 80 ? 1.500 -14.330 0.673 1.00 86.88 80 LEU A CA 1
ATOM 646 C C . LEU A 1 80 ? 2.671 -15.322 0.768 1.00 86.88 80 LEU A C 1
ATOM 648 O O . LEU A 1 80 ? 3.622 -15.089 1.516 1.00 86.88 80 LEU A O 1
ATOM 652 N N . GLU A 1 81 ? 2.682 -16.351 -0.082 1.00 84.88 81 GLU A N 1
ATOM 653 C CA . GLU A 1 81 ? 3.802 -17.295 -0.252 1.00 84.88 81 GLU A CA 1
ATOM 654 C C . GLU A 1 81 ? 5.008 -16.656 -0.965 1.00 84.88 81 GLU A C 1
ATOM 656 O O . GLU A 1 81 ? 5.510 -17.151 -1.976 1.00 84.88 81 GLU A O 1
ATOM 661 N N . ARG A 1 82 ? 5.448 -15.476 -0.522 1.00 85.88 82 ARG A N 1
ATOM 662 C CA . ARG A 1 82 ? 6.548 -14.705 -1.112 1.00 85.88 82 ARG A CA 1
ATOM 663 C C . ARG A 1 82 ? 7.683 -14.520 -0.111 1.00 85.88 82 ARG A C 1
ATOM 665 O O . ARG A 1 82 ? 7.482 -14.457 1.105 1.00 85.88 82 ARG A O 1
ATOM 672 N N . ALA A 1 83 ? 8.888 -14.343 -0.653 1.00 89.62 83 ALA A N 1
ATOM 673 C CA . ALA A 1 83 ? 10.086 -14.050 0.126 1.00 89.62 83 ALA A CA 1
ATOM 674 C C . ALA A 1 83 ? 9.852 -12.893 1.115 1.00 89.62 83 ALA A C 1
ATOM 676 O O . ALA A 1 83 ? 9.183 -11.905 0.790 1.00 89.62 83 ALA A O 1
ATOM 677 N N . ALA A 1 84 ? 10.437 -13.000 2.312 1.00 86.75 84 ALA A N 1
ATOM 678 C CA . ALA A 1 84 ? 10.294 -12.002 3.375 1.00 86.75 84 ALA A CA 1
ATOM 679 C C . ALA A 1 84 ? 10.661 -10.586 2.895 1.00 86.75 84 ALA A C 1
ATOM 681 O O . ALA A 1 84 ? 9.940 -9.628 3.169 1.00 86.75 84 ALA A O 1
ATOM 682 N N . SER A 1 85 ? 11.710 -10.459 2.078 1.00 86.94 85 SER A N 1
ATOM 683 C CA . SER A 1 85 ? 12.133 -9.182 1.495 1.00 86.94 85 SER A CA 1
ATOM 684 C C . SER A 1 85 ? 11.060 -8.544 0.606 1.00 86.94 85 SER A C 1
ATOM 686 O O . SER A 1 85 ? 10.901 -7.326 0.617 1.00 86.94 85 SER A O 1
ATOM 688 N N . THR A 1 86 ? 10.295 -9.339 -0.145 1.00 85.81 86 THR A N 1
ATOM 689 C CA . THR A 1 86 ? 9.197 -8.836 -0.986 1.00 85.81 86 THR A CA 1
ATOM 690 C C . THR A 1 86 ? 8.031 -8.359 -0.128 1.00 85.81 86 THR A C 1
ATOM 692 O O . THR A 1 86 ? 7.515 -7.268 -0.361 1.00 85.81 86 THR A O 1
ATOM 695 N N . ARG A 1 87 ? 7.670 -9.118 0.913 1.00 88.94 87 ARG A N 1
ATOM 696 C CA . ARG A 1 87 ? 6.630 -8.721 1.875 1.00 88.94 87 ARG A CA 1
ATOM 697 C C . ARG A 1 87 ? 6.994 -7.417 2.593 1.00 88.94 87 ARG A C 1
ATOM 699 O O . ARG A 1 87 ? 6.170 -6.511 2.661 1.00 88.94 87 ARG A O 1
ATOM 706 N N . CYS A 1 88 ? 8.251 -7.261 3.019 1.00 89.38 88 CYS A N 1
ATOM 707 C CA . CYS A 1 88 ? 8.752 -6.011 3.602 1.00 89.38 88 CYS A CA 1
ATOM 708 C C . CYS A 1 88 ? 8.647 -4.820 2.640 1.00 89.38 88 CYS A C 1
ATOM 710 O O . CYS A 1 88 ? 8.257 -3.734 3.061 1.00 89.38 88 CYS A O 1
ATOM 712 N N . LYS A 1 89 ? 8.951 -5.011 1.351 1.00 86.81 89 LYS A N 1
ATOM 713 C CA . LYS A 1 89 ? 8.823 -3.945 0.345 1.00 86.81 89 LYS A CA 1
ATOM 714 C C . LYS A 1 89 ? 7.366 -3.524 0.143 1.00 86.81 89 LYS A C 1
ATOM 716 O O . LYS A 1 89 ? 7.096 -2.328 0.115 1.00 86.81 89 LYS A O 1
ATOM 721 N N . ILE A 1 90 ? 6.436 -4.479 0.057 1.00 87.94 90 ILE A N 1
ATOM 722 C CA . ILE A 1 90 ? 4.996 -4.195 -0.075 1.00 87.94 90 ILE A CA 1
ATOM 723 C C . ILE A 1 90 ? 4.487 -3.429 1.155 1.00 87.94 90 ILE A C 1
ATOM 725 O O . ILE A 1 90 ? 3.840 -2.393 1.007 1.00 87.94 90 ILE A O 1
ATOM 729 N N . ARG A 1 91 ? 4.849 -3.881 2.362 1.00 88.31 91 ARG A N 1
ATOM 730 C CA . ARG A 1 91 ? 4.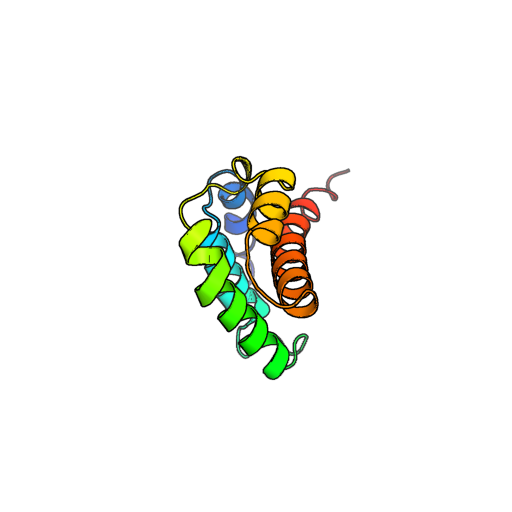524 -3.203 3.625 1.00 88.31 91 ARG A CA 1
ATOM 731 C C . ARG A 1 91 ? 5.040 -1.767 3.657 1.00 88.31 91 ARG A C 1
ATOM 733 O O . ARG A 1 91 ? 4.284 -0.861 3.976 1.00 88.31 91 ARG A O 1
ATOM 740 N N . ASN A 1 92 ? 6.291 -1.544 3.251 1.00 86.19 92 ASN A N 1
ATOM 741 C CA . ASN A 1 92 ? 6.870 -0.202 3.197 1.00 86.19 92 ASN A CA 1
ATOM 742 C C . ASN A 1 92 ? 6.114 0.723 2.228 1.00 86.19 92 ASN A C 1
ATOM 744 O O . ASN A 1 92 ? 5.860 1.879 2.556 1.00 86.19 92 ASN A O 1
ATOM 748 N N . VAL A 1 93 ? 5.711 0.222 1.053 1.00 84.00 93 VAL A N 1
ATOM 749 C CA . VAL A 1 93 ? 4.888 0.993 0.104 1.00 84.00 93 VAL A CA 1
ATOM 750 C C . VAL A 1 93 ? 3.547 1.378 0.737 1.00 84.00 93 VAL A C 1
ATOM 752 O O . VAL A 1 93 ? 3.173 2.548 0.675 1.00 84.00 93 VAL A O 1
ATOM 755 N N . MET A 1 94 ? 2.867 0.437 1.400 1.00 84.12 94 MET A N 1
ATOM 756 C CA . MET A 1 94 ? 1.626 0.718 2.134 1.00 84.12 94 MET A CA 1
ATOM 757 C C . MET A 1 94 ? 1.847 1.768 3.229 1.00 84.12 94 MET A C 1
ATOM 759 O O . MET A 1 94 ? 1.140 2.771 3.264 1.00 84.12 94 MET A O 1
ATOM 763 N N . SER A 1 95 ? 2.871 1.616 4.074 1.00 83.25 95 SER A N 1
ATOM 764 C CA . SER A 1 95 ? 3.193 2.598 5.117 1.00 83.25 95 SER A CA 1
ATOM 765 C C . SER A 1 95 ? 3.450 3.994 4.549 1.00 83.25 95 SER A C 1
ATOM 767 O O . SER A 1 95 ? 3.003 4.977 5.133 1.00 83.25 95 SER A O 1
ATOM 769 N N . VAL A 1 96 ? 4.120 4.111 3.398 1.00 79.38 96 VAL A N 1
ATOM 770 C CA . VAL A 1 96 ? 4.326 5.404 2.726 1.00 79.38 96 VAL A CA 1
ATOM 771 C C . VAL A 1 96 ? 3.002 6.004 2.245 1.00 79.38 96 VAL A C 1
ATOM 773 O O . VAL A 1 96 ? 2.808 7.210 2.402 1.00 79.38 96 VAL A O 1
ATOM 776 N N . LEU A 1 97 ? 2.092 5.196 1.693 1.00 77.00 97 LEU A N 1
ATOM 777 C CA . LEU A 1 97 ? 0.759 5.650 1.279 1.00 77.00 97 LEU A CA 1
ATOM 778 C C . LEU A 1 97 ? -0.052 6.182 2.473 1.00 77.00 97 LEU A C 1
ATOM 780 O O . LEU A 1 97 ? -0.569 7.296 2.406 1.00 77.00 97 LEU A O 1
ATOM 784 N N . PHE A 1 98 ? -0.102 5.433 3.581 1.00 74.75 98 PHE A N 1
ATOM 785 C CA . PHE A 1 98 ? -0.847 5.825 4.784 1.00 74.75 98 PHE A CA 1
ATOM 786 C C . PHE A 1 98 ? -0.206 7.012 5.523 1.00 74.75 98 PHE A C 1
ATOM 788 O O . PHE A 1 98 ? -0.902 7.945 5.915 1.00 74.75 98 PHE A O 1
ATOM 795 N N . ASN A 1 99 ? 1.123 7.051 5.670 1.00 72.50 99 ASN A N 1
ATOM 796 C CA . ASN A 1 99 ? 1.806 8.129 6.399 1.00 72.50 99 ASN A CA 1
ATOM 797 C C . ASN A 1 99 ? 1.726 9.480 5.663 1.00 72.50 99 ASN A C 1
ATOM 799 O O . ASN A 1 99 ? 1.590 10.537 6.279 1.00 72.50 99 ASN A O 1
ATOM 803 N N . ARG A 1 100 ? 1.742 9.470 4.324 1.00 64.06 100 ARG A N 1
ATOM 804 C CA . ARG A 1 100 ? 1.562 10.695 3.522 1.00 64.06 100 ARG A CA 1
ATOM 805 C C . ARG A 1 100 ? 0.188 11.341 3.698 1.00 64.06 100 ARG A C 1
ATOM 807 O O . ARG A 1 100 ? 0.058 12.534 3.444 1.00 64.06 100 ARG A O 1
ATOM 814 N N . ARG A 1 101 ? -0.818 10.581 4.138 1.00 57.34 101 ARG A N 1
ATOM 815 C CA . ARG A 1 101 ? -2.139 11.101 4.509 1.00 57.34 101 ARG A CA 1
ATOM 816 C C . ARG A 1 101 ? -2.110 11.801 5.873 1.00 57.34 101 ARG A C 1
ATOM 818 O O . ARG A 1 101 ? -2.804 12.797 6.037 1.00 57.34 101 ARG A O 1
ATOM 825 N N . CYS A 1 102 ? -1.301 11.296 6.807 1.00 46.41 102 CYS A N 1
ATOM 826 C CA . CYS A 1 102 ? -1.243 11.755 8.197 1.00 46.41 102 CYS A CA 1
ATOM 827 C C . CYS A 1 102 ? -0.424 13.045 8.376 1.00 46.41 102 CYS A C 1
ATOM 829 O O . CYS A 1 102 ? -0.807 13.916 9.145 1.00 46.41 102 CYS A O 1
ATOM 831 N N . ARG A 1 103 ? 0.662 13.224 7.610 1.00 48.66 103 ARG A N 1
ATOM 832 C CA . ARG A 1 103 ? 1.585 14.367 7.773 1.00 48.66 103 ARG A CA 1
ATOM 833 C C . ARG A 1 103 ? 1.030 15.731 7.325 1.00 48.66 103 ARG A C 1
ATOM 835 O O . ARG A 1 103 ? 1.637 16.751 7.611 1.00 48.66 103 ARG A O 1
ATOM 842 N N . ASN A 1 104 ? -0.105 15.777 6.628 1.00 42.69 104 ASN A N 1
ATOM 843 C CA . ASN A 1 104 ? -0.730 17.049 6.234 1.00 42.69 104 ASN A CA 1
ATOM 844 C C . ASN A 1 104 ? -1.801 17.524 7.238 1.00 42.69 104 ASN A C 1
ATOM 846 O O . ASN A 1 104 ? -2.520 18.468 6.930 1.00 42.69 104 ASN A O 1
ATOM 850 N N . ALA A 1 105 ? -1.943 16.855 8.390 1.00 42.56 105 ALA A N 1
ATOM 851 C CA . ALA A 1 105 ? -2.874 17.225 9.461 1.00 42.56 105 ALA A CA 1
ATOM 852 C C . ALA A 1 105 ? -2.183 17.893 10.669 1.00 42.56 105 ALA A C 1
ATOM 854 O O . ALA A 1 105 ? -2.834 18.145 11.675 1.00 42.56 105 ALA A O 1
ATOM 855 N N . GLU A 1 106 ? -0.884 18.189 10.574 1.00 40.84 106 GLU A N 1
ATOM 856 C CA . GLU A 1 106 ? -0.117 18.875 11.618 1.00 40.84 106 GLU A CA 1
ATOM 857 C C . GLU A 1 106 ? 0.474 20.157 11.023 1.00 40.84 106 GLU A C 1
ATOM 859 O O . GLU A 1 106 ? 1.492 20.130 10.331 1.00 40.84 106 GLU A O 1
ATOM 864 N N . GLY A 1 107 ? -0.229 21.273 11.211 1.00 47.62 107 GLY A N 1
ATOM 865 C CA . GLY A 1 107 ? 0.195 22.583 10.709 1.00 47.62 107 GLY A CA 1
ATOM 866 C C . GLY A 1 107 ? -0.892 23.658 10.703 1.00 47.62 107 GLY A C 1
ATOM 867 O O . GLY A 1 107 ? -0.881 24.509 9.818 1.00 47.62 107 GLY A O 1
ATOM 868 N N . HIS A 1 108 ? -1.838 23.605 11.640 1.00 40.16 108 HIS A N 1
ATOM 869 C CA . HIS A 1 108 ? -2.676 24.753 11.980 1.00 40.16 108 HIS A CA 1
ATOM 870 C C . HIS A 1 108 ? -2.768 24.822 13.505 1.00 40.16 108 HIS A C 1
ATOM 872 O O . HIS A 1 108 ? -3.686 24.263 14.101 1.00 40.16 108 HIS A O 1
ATOM 878 N N . ASP A 1 109 ? -1.745 25.427 14.096 1.00 35.12 109 ASP A N 1
ATOM 879 C CA . ASP A 1 109 ? -1.850 26.208 15.327 1.00 35.12 109 ASP A CA 1
ATOM 880 C C . ASP A 1 109 ? -1.296 27.599 14.995 1.00 35.12 109 ASP A C 1
ATOM 882 O O . ASP A 1 109 ? -0.198 27.647 14.383 1.00 35.12 109 ASP A O 1
#